Protein AF-A0AA88M796-F1 (afdb_monomer)

InterPro domains:
  IPR031742 Protein of unknown function DUF4730 [PF15873] (15-57)
  IPR031742 Protein of unknown function DUF4730 [PTHR36878] (16-62)

Organism: Tachysurus vachellii (NCBI:txid175792)

Structure (mmCIF, N/CA/C/O backbone):
data_AF-A0AA88M796-F1
#
_entry.id   AF-A0AA88M796-F1
#
loop_
_atom_site.group_PDB
_atom_site.id
_atom_site.type_symbol
_atom_site.label_atom_id
_atom_site.label_alt_id
_atom_site.label_comp_id
_atom_site.label_asym_id
_atom_site.label_entity_id
_atom_site.label_seq_id
_atom_site.pdbx_PDB_ins_code
_atom_site.Cartn_x
_atom_site.Cartn_y
_atom_site.Cartn_z
_atom_site.occupancy
_atom_site.B_iso_or_equiv
_atom_site.auth_seq_id
_atom_site.auth_comp_id
_atom_site.auth_asym_id
_atom_site.auth_atom_id
_atom_site.pdbx_PDB_model_num
ATOM 1 N N . MET A 1 1 ? -9.491 13.576 15.347 1.00 46.94 1 MET A N 1
ATOM 2 C CA . MET A 1 1 ? -8.333 14.355 14.853 1.00 46.94 1 MET A CA 1
ATOM 3 C C . MET A 1 1 ? -7.175 13.468 14.372 1.00 46.94 1 MET A C 1
ATOM 5 O O . MET A 1 1 ? -6.691 13.732 13.287 1.00 46.94 1 MET A O 1
ATOM 9 N N . ALA A 1 2 ? -6.817 12.357 15.039 1.00 45.81 2 ALA A N 1
ATOM 10 C CA . ALA A 1 2 ? -5.762 11.434 14.560 1.00 45.81 2 ALA A CA 1
ATOM 11 C C . ALA A 1 2 ? -6.037 10.742 13.199 1.00 45.81 2 ALA A C 1
ATOM 13 O O . ALA A 1 2 ? -5.116 10.492 12.429 1.00 45.81 2 ALA A O 1
ATOM 14 N N . CYS A 1 3 ? -7.309 10.475 12.871 1.00 47.44 3 CYS A N 1
ATOM 15 C CA . CYS A 1 3 ? -7.694 9.822 11.612 1.00 47.44 3 CYS A CA 1
ATOM 16 C C . CYS A 1 3 ? -7.386 10.700 10.382 1.00 47.44 3 CYS A C 1
ATOM 18 O O . CYS A 1 3 ? -6.882 10.209 9.380 1.00 47.44 3 CYS A O 1
ATOM 20 N N . LEU A 1 4 ? -7.596 12.021 10.497 1.00 49.28 4 LEU A N 1
ATOM 21 C CA . LEU A 1 4 ? -7.333 12.988 9.425 1.00 49.28 4 LEU A CA 1
ATOM 22 C C . LEU A 1 4 ? -5.830 13.269 9.242 1.00 49.28 4 LEU A C 1
ATOM 24 O O . LEU A 1 4 ? -5.417 13.625 8.150 1.00 49.28 4 LEU A O 1
ATOM 28 N N . GLN A 1 5 ? -5.003 13.069 10.278 1.00 52.94 5 GLN A N 1
ATOM 29 C CA . GLN A 1 5 ? -3.543 13.240 10.204 1.00 52.94 5 GLN A CA 1
ATOM 30 C C . GLN A 1 5 ? -2.803 12.032 9.604 1.00 52.94 5 GLN A C 1
ATOM 32 O O . GLN A 1 5 ? -1.672 12.186 9.155 1.00 52.94 5 GLN A O 1
ATOM 37 N N . THR A 1 6 ? -3.425 10.848 9.537 1.00 54.84 6 THR A N 1
ATOM 38 C CA . THR A 1 6 ? -2.844 9.700 8.811 1.00 54.84 6 THR A CA 1
ATOM 39 C C . THR A 1 6 ? -2.969 9.864 7.294 1.00 54.84 6 THR A C 1
ATOM 41 O O . THR A 1 6 ? -2.071 9.449 6.571 1.00 54.84 6 THR A O 1
ATOM 44 N N . PHE A 1 7 ? -4.027 10.520 6.799 1.00 56.97 7 PHE A N 1
ATOM 45 C CA . PHE A 1 7 ? -4.207 10.801 5.367 1.00 56.97 7 PHE A CA 1
ATOM 46 C C . PHE A 1 7 ? -3.005 11.492 4.709 1.00 56.97 7 PHE A C 1
ATOM 48 O O . PHE A 1 7 ? -2.505 10.952 3.725 1.00 56.97 7 PHE A O 1
ATOM 55 N N . PRO A 1 8 ? -2.494 12.628 5.224 1.00 61.25 8 PRO A N 1
ATOM 56 C CA . PRO A 1 8 ? -1.335 13.278 4.627 1.00 61.25 8 PRO A CA 1
ATOM 57 C C . PRO A 1 8 ? -0.069 12.429 4.760 1.00 61.25 8 PRO A C 1
ATOM 59 O O . PRO A 1 8 ? 0.763 12.480 3.868 1.00 61.25 8 PRO A O 1
ATOM 62 N N . GLY A 1 9 ? 0.069 11.613 5.812 1.00 67.38 9 GLY A N 1
ATOM 63 C CA . GLY A 1 9 ? 1.219 10.720 5.990 1.00 67.38 9 GLY A CA 1
ATOM 64 C C . GLY A 1 9 ? 1.235 9.550 5.004 1.00 67.38 9 GLY A C 1
ATOM 65 O O . GLY A 1 9 ? 2.266 9.272 4.404 1.00 67.38 9 GLY A O 1
ATOM 66 N N . VAL A 1 10 ? 0.091 8.896 4.787 1.00 69.38 10 VAL A N 1
ATOM 67 C CA . VAL A 1 10 ? -0.049 7.803 3.810 1.00 69.38 10 VAL A CA 1
ATOM 68 C C . VAL A 1 10 ? 0.045 8.344 2.389 1.00 69.38 10 VAL A C 1
ATOM 70 O O . VAL A 1 10 ? 0.732 7.758 1.562 1.00 69.38 10 VAL A O 1
ATOM 73 N N . PHE A 1 11 ? -0.576 9.492 2.111 1.00 69.19 11 PHE A N 1
ATOM 74 C CA . PHE A 1 11 ? -0.460 10.153 0.815 1.00 69.19 11 PHE A CA 1
ATOM 75 C C . PHE A 1 11 ? 0.981 10.597 0.538 1.00 69.19 11 PHE A C 1
ATOM 77 O O . PHE A 1 11 ? 1.497 10.338 -0.543 1.00 69.19 11 PHE A O 1
ATOM 84 N N . ALA A 1 12 ? 1.672 11.172 1.527 1.00 73.06 12 ALA A N 1
ATOM 85 C CA . ALA A 1 12 ? 3.088 11.505 1.411 1.00 73.06 12 ALA A CA 1
ATOM 86 C C . ALA A 1 12 ? 3.958 10.255 1.233 1.00 73.06 12 ALA A C 1
ATOM 88 O O . ALA A 1 12 ? 4.842 10.272 0.389 1.00 73.06 12 ALA A O 1
ATOM 89 N N . ALA A 1 13 ? 3.700 9.161 1.955 1.00 75.00 13 ALA A N 1
ATOM 90 C CA . ALA A 1 13 ? 4.433 7.905 1.789 1.00 75.00 13 ALA A CA 1
ATOM 91 C C . ALA A 1 13 ? 4.211 7.286 0.401 1.00 75.00 13 ALA A C 1
ATOM 93 O O . ALA A 1 13 ? 5.167 6.831 -0.216 1.00 75.00 13 ALA A O 1
ATOM 94 N N . LEU A 1 14 ? 2.981 7.321 -0.118 1.00 72.50 14 LEU A N 1
ATOM 95 C CA . LEU A 1 14 ? 2.647 6.876 -1.471 1.00 72.50 14 LEU A CA 1
ATOM 96 C C . LEU A 1 14 ? 3.295 7.769 -2.538 1.00 72.50 14 LEU A C 1
ATOM 98 O O . LEU A 1 14 ? 3.855 7.251 -3.498 1.00 72.50 14 LEU A O 1
ATOM 102 N N . CYS A 1 15 ? 3.278 9.093 -2.362 1.00 73.38 15 CYS A N 1
ATOM 103 C CA . CYS A 1 15 ? 3.972 10.028 -3.249 1.00 73.38 15 CYS A CA 1
ATOM 104 C C . CYS A 1 15 ? 5.492 9.850 -3.198 1.00 73.38 15 CYS A C 1
ATOM 106 O O . CYS A 1 15 ? 6.127 9.875 -4.243 1.00 73.38 15 CYS A O 1
ATOM 108 N N . LEU A 1 16 ? 6.080 9.647 -2.017 1.00 76.12 16 LEU A N 1
ATOM 109 C CA . LEU A 1 16 ? 7.512 9.383 -1.857 1.00 76.12 16 LEU A CA 1
ATOM 110 C C . LEU A 1 16 ? 7.902 8.039 -2.471 1.00 76.12 16 LEU A C 1
ATOM 112 O O . LEU A 1 16 ? 8.908 7.972 -3.165 1.00 76.12 16 LEU A O 1
ATOM 116 N N . LEU A 1 17 ? 7.089 6.995 -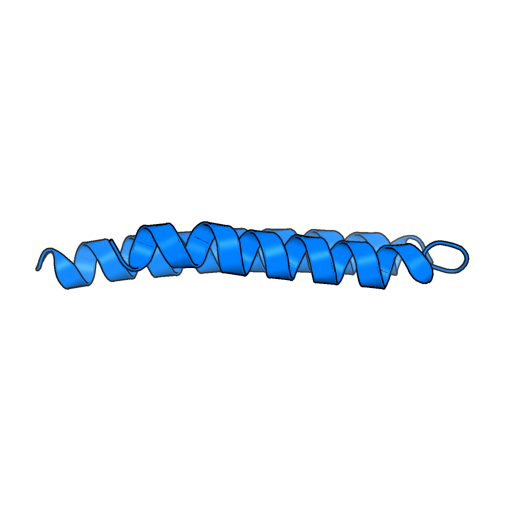2.281 1.00 74.19 17 LEU A N 1
ATOM 117 C CA . LEU A 1 17 ? 7.276 5.701 -2.934 1.00 74.19 17 LEU A CA 1
ATOM 118 C C . LEU A 1 17 ? 7.232 5.871 -4.457 1.00 74.19 17 LEU A C 1
ATOM 120 O O . LEU A 1 17 ? 8.152 5.448 -5.144 1.00 74.19 17 LEU A O 1
ATOM 124 N N . PHE A 1 18 ? 6.220 6.565 -4.978 1.00 70.88 18 PHE A N 1
ATOM 125 C CA . PHE A 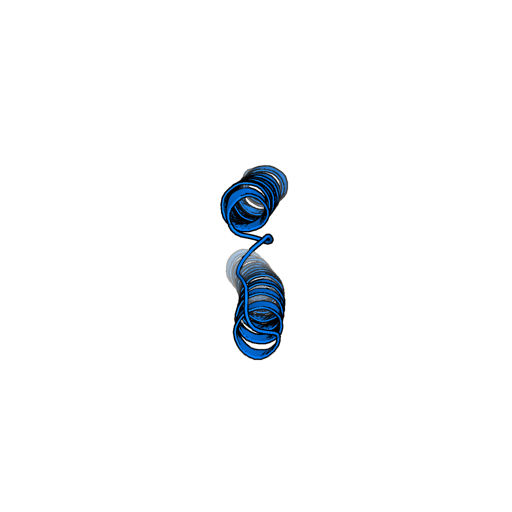1 18 ? 6.085 6.841 -6.408 1.00 70.88 18 PHE A CA 1
ATOM 126 C C . PHE A 1 18 ? 7.254 7.667 -6.962 1.00 70.88 18 PHE A C 1
ATOM 128 O O . PHE A 1 18 ? 7.784 7.334 -8.013 1.00 70.88 18 PHE A O 1
ATOM 135 N N . LEU A 1 19 ? 7.717 8.693 -6.244 1.00 73.00 19 LEU A N 1
ATOM 136 C CA . LEU A 1 19 ? 8.886 9.498 -6.622 1.00 73.00 19 LEU A CA 1
ATOM 137 C C . LEU A 1 19 ? 10.192 8.687 -6.579 1.00 73.00 19 LEU A C 1
ATOM 139 O O . LEU A 1 19 ? 11.024 8.833 -7.472 1.00 73.00 19 LEU A O 1
ATOM 143 N N . CYS A 1 20 ? 10.359 7.790 -5.603 1.00 69.31 20 CYS A N 1
ATOM 144 C CA . CYS A 1 20 ? 11.484 6.852 -5.562 1.00 69.31 20 CYS A CA 1
ATOM 145 C C . CYS A 1 20 ? 11.444 5.841 -6.717 1.00 69.31 20 CYS A C 1
ATOM 147 O O . CYS A 1 20 ? 12.500 5.482 -7.229 1.00 69.31 20 CYS A O 1
ATOM 149 N N . PHE A 1 21 ? 10.254 5.406 -7.141 1.00 64.38 21 PHE A N 1
ATOM 150 C CA . PHE A 1 21 ? 10.054 4.526 -8.300 1.00 64.38 21 PHE A CA 1
ATOM 151 C C . PHE A 1 21 ? 10.047 5.267 -9.649 1.00 64.38 21 PHE A C 1
ATOM 153 O O . PHE A 1 21 ? 10.245 4.638 -10.684 1.00 64.38 21 PHE A O 1
ATOM 160 N N . LEU A 1 22 ? 9.920 6.595 -9.662 1.00 62.22 22 LEU A N 1
ATOM 161 C CA . LEU A 1 22 ? 10.133 7.412 -10.859 1.00 62.22 22 LEU A CA 1
ATOM 162 C C . LEU A 1 22 ? 11.618 7.521 -11.237 1.00 62.22 22 LEU A C 1
ATOM 164 O O . LEU A 1 22 ? 11.927 7.643 -12.414 1.00 62.22 22 LEU A O 1
ATOM 168 N N . GLN A 1 23 ? 12.554 7.433 -10.286 1.00 58.31 23 GLN A N 1
ATOM 169 C CA . GLN A 1 23 ? 13.993 7.380 -10.600 1.00 58.31 23 GLN A CA 1
ATOM 170 C C . GLN A 1 23 ? 14.407 6.178 -11.482 1.00 58.31 23 GLN A C 1
ATOM 172 O O . GLN A 1 23 ? 15.246 6.369 -12.359 1.00 58.31 23 GLN A O 1
ATOM 177 N N . PRO A 1 24 ? 13.857 4.960 -11.301 1.00 58.31 24 PRO A N 1
ATOM 178 C CA . PRO A 1 24 ? 14.099 3.825 -12.197 1.00 58.31 24 PRO A CA 1
ATOM 179 C C . PRO A 1 24 ? 13.193 3.763 -13.446 1.00 58.31 24 PRO A C 1
ATOM 181 O O . PRO A 1 24 ? 13.261 2.774 -14.176 1.00 58.31 24 PRO A O 1
ATOM 184 N N . VAL A 1 25 ? 12.371 4.783 -13.737 1.00 57.28 25 VAL A N 1
ATOM 185 C CA . VAL A 1 25 ? 11.389 4.739 -14.848 1.00 57.28 25 VAL A CA 1
ATOM 186 C C . VAL A 1 25 ? 12.023 4.609 -16.241 1.00 57.28 25 VAL A C 1
ATOM 188 O O . VAL A 1 25 ? 11.366 4.159 -17.174 1.00 57.28 25 VAL A O 1
ATOM 191 N N . GLU A 1 26 ? 13.313 4.915 -16.376 1.00 57.91 26 GLU A N 1
ATOM 192 C CA . GLU A 1 26 ? 14.074 4.765 -17.625 1.00 57.91 26 GLU A CA 1
ATOM 193 C C . GLU A 1 26 ? 14.300 3.291 -18.039 1.00 57.91 26 GLU A C 1
ATOM 195 O O . GLU A 1 26 ? 14.770 3.032 -19.144 1.00 57.91 26 GLU A O 1
ATOM 200 N N . ALA A 1 27 ? 13.970 2.311 -17.183 1.00 66.94 27 ALA A N 1
ATOM 201 C CA . ALA A 1 27 ? 14.155 0.878 -17.463 1.00 66.94 27 ALA A CA 1
ATOM 202 C C . ALA A 1 27 ? 12.957 -0.003 -17.061 1.00 66.94 27 ALA A C 1
ATOM 204 O O . ALA A 1 27 ? 13.097 -1.221 -16.933 1.00 66.94 27 ALA A O 1
ATOM 205 N N . TYR A 1 28 ? 11.788 0.594 -16.823 1.00 61.59 28 TYR A N 1
ATOM 206 C CA . TYR A 1 28 ? 10.632 -0.138 -16.321 1.00 61.59 28 TYR A CA 1
ATOM 207 C C . TYR A 1 28 ? 9.829 -0.745 -17.474 1.00 61.59 28 TYR A C 1
ATOM 209 O O . TYR A 1 28 ? 9.248 -0.027 -18.289 1.00 61.59 28 TYR A O 1
ATOM 217 N N . ASP A 1 29 ? 9.806 -2.075 -17.551 1.00 73.62 29 ASP A N 1
ATOM 218 C CA . ASP A 1 29 ? 8.960 -2.790 -18.503 1.00 73.62 29 ASP A CA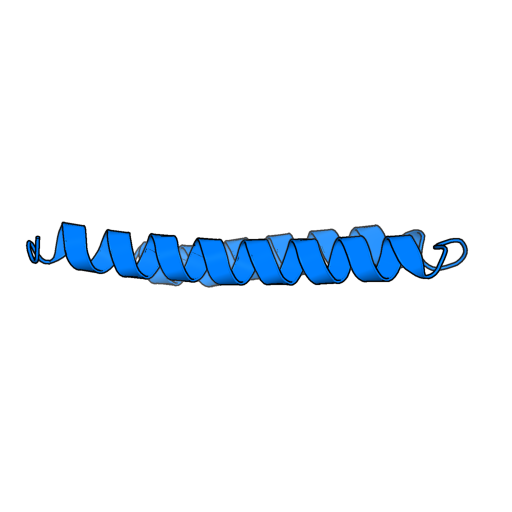 1
ATOM 219 C C . ASP A 1 29 ? 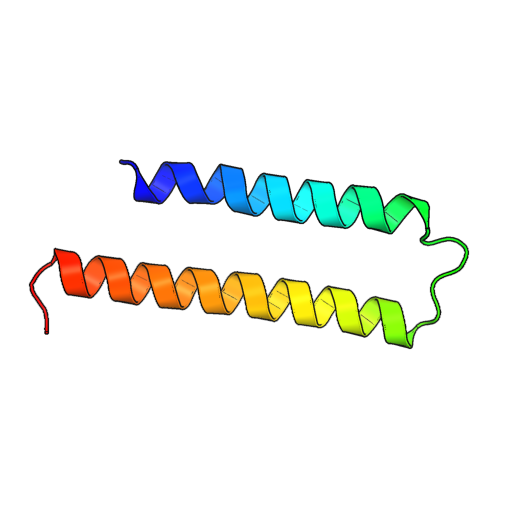7.479 -2.512 -18.186 1.00 73.62 29 ASP A C 1
ATOM 221 O O . ASP A 1 29 ? 7.088 -2.356 -17.024 1.00 73.62 29 ASP A O 1
ATOM 225 N N . GLY A 1 30 ? 6.629 -2.432 -19.211 1.00 68.62 30 GLY A N 1
ATOM 226 C CA . GLY A 1 30 ? 5.251 -1.942 -19.078 1.00 68.62 30 GLY A CA 1
ATOM 227 C C . GLY A 1 30 ? 4.406 -2.726 -18.064 1.00 68.62 30 GLY A C 1
ATOM 228 O O . GLY A 1 30 ? 3.481 -2.173 -17.470 1.00 68.62 30 GLY A O 1
ATOM 229 N N . GLY A 1 31 ? 4.742 -3.996 -17.818 1.00 73.19 31 GLY A N 1
ATOM 230 C CA . GLY A 1 31 ? 4.081 -4.830 -16.810 1.00 73.19 31 GLY A CA 1
ATOM 231 C C . GLY A 1 31 ? 4.366 -4.403 -15.370 1.00 73.19 31 GLY A C 1
ATOM 232 O O . GLY A 1 31 ? 3.483 -4.472 -14.514 1.00 73.19 31 GLY A O 1
ATOM 233 N N . ASP A 1 32 ? 5.564 -3.902 -15.107 1.00 76.38 32 ASP A N 1
ATOM 234 C CA . ASP A 1 32 ? 5.977 -3.481 -13.776 1.00 76.38 32 ASP A CA 1
ATOM 235 C C . ASP A 1 32 ? 5.256 -2.146 -13.439 1.00 76.38 32 ASP A C 1
ATOM 237 O O . ASP A 1 32 ? 4.719 -1.964 -12.341 1.00 76.38 32 ASP A O 1
ATOM 241 N N . ALA A 1 33 ? 5.070 -1.255 -14.435 1.00 77.06 33 ALA A N 1
ATOM 242 C CA . ALA A 1 33 ? 4.305 0.003 -14.300 1.00 77.06 33 ALA A CA 1
ATOM 243 C C . ALA A 1 33 ? 2.873 -0.258 -13.834 1.00 77.06 33 ALA A C 1
ATOM 245 O O . ALA A 1 33 ? 2.347 0.410 -12.937 1.00 77.06 33 ALA A O 1
ATOM 246 N N . VAL A 1 34 ? 2.260 -1.280 -14.426 1.00 81.12 34 VAL A N 1
ATOM 247 C CA . VAL A 1 34 ? 0.910 -1.720 -14.085 1.00 81.12 34 VAL A CA 1
ATOM 248 C C . VAL A 1 34 ? 0.874 -2.350 -12.692 1.00 81.12 34 VAL A C 1
ATOM 250 O O . VAL A 1 34 ? -0.069 -2.087 -11.945 1.00 81.12 34 VAL A O 1
ATOM 253 N N . ALA A 1 35 ? 1.892 -3.122 -12.299 1.00 83.56 35 ALA A N 1
ATOM 254 C CA . ALA A 1 35 ? 1.969 -3.722 -10.967 1.00 83.56 35 ALA A CA 1
ATOM 255 C C . ALA A 1 35 ? 2.034 -2.661 -9.856 1.00 83.56 35 ALA A C 1
ATOM 257 O O . ALA A 1 35 ? 1.291 -2.760 -8.873 1.00 83.56 35 ALA A O 1
ATOM 258 N N . LEU A 1 36 ? 2.838 -1.606 -10.031 1.00 78.00 36 LEU A N 1
ATOM 259 C CA . LEU A 1 36 ? 2.874 -0.485 -9.086 1.00 78.00 36 LEU A CA 1
ATOM 260 C C . LEU A 1 36 ? 1.560 0.281 -9.051 1.00 78.00 36 LEU A C 1
ATOM 262 O O . LEU A 1 36 ? 1.068 0.581 -7.964 1.00 78.00 36 LEU A O 1
ATOM 266 N N . LEU A 1 37 ? 0.969 0.567 -10.213 1.00 80.62 37 LEU A N 1
ATOM 267 C CA . LEU A 1 37 ? -0.304 1.279 -10.288 1.00 80.62 37 LEU A CA 1
ATOM 268 C C . LEU A 1 37 ? -1.413 0.510 -9.553 1.00 80.62 37 LEU A C 1
ATOM 270 O O . LEU A 1 37 ? -2.163 1.090 -8.765 1.00 80.62 37 LEU A O 1
ATOM 274 N N . LEU A 1 38 ? -1.485 -0.807 -9.765 1.00 82.50 38 LEU A N 1
ATOM 275 C CA . LEU A 1 38 ? -2.440 -1.679 -9.086 1.00 82.50 38 LEU A CA 1
ATOM 276 C C . LEU A 1 38 ? -2.154 -1.776 -7.585 1.00 82.50 38 LEU A C 1
ATOM 278 O O . LEU A 1 38 ? -3.084 -1.662 -6.787 1.00 82.50 38 LEU A O 1
ATOM 282 N N . GLY A 1 39 ? -0.892 -1.921 -7.179 1.00 81.94 39 GLY A N 1
ATOM 283 C CA . GLY A 1 39 ? -0.506 -1.924 -5.765 1.00 81.94 39 GLY A CA 1
ATOM 284 C C . GLY A 1 39 ? -0.885 -0.619 -5.059 1.00 81.94 39 GLY A C 1
ATOM 285 O O . GLY A 1 39 ? -1.420 -0.634 -3.945 1.00 81.94 39 GLY A O 1
ATOM 286 N N . MET A 1 40 ? -0.699 0.515 -5.732 1.00 76.44 40 MET A N 1
ATOM 287 C CA . MET A 1 40 ? -1.091 1.831 -5.233 1.00 76.44 40 MET A CA 1
ATOM 288 C C . MET A 1 40 ? -2.617 1.951 -5.108 1.00 76.44 40 MET A C 1
ATOM 290 O O . MET A 1 40 ? -3.129 2.381 -4.075 1.00 76.44 40 MET A O 1
ATOM 294 N N . ALA A 1 41 ? -3.367 1.503 -6.117 1.00 82.75 41 ALA A N 1
ATOM 295 C CA . ALA A 1 41 ? -4.827 1.512 -6.076 1.00 82.75 41 ALA A CA 1
ATOM 296 C C . ALA A 1 41 ? -5.377 0.625 -4.943 1.00 82.75 41 ALA A C 1
ATOM 298 O O . ALA A 1 41 ? -6.241 1.056 -4.178 1.00 82.75 41 ALA A O 1
ATOM 299 N N . VAL A 1 42 ? -4.846 -0.592 -4.78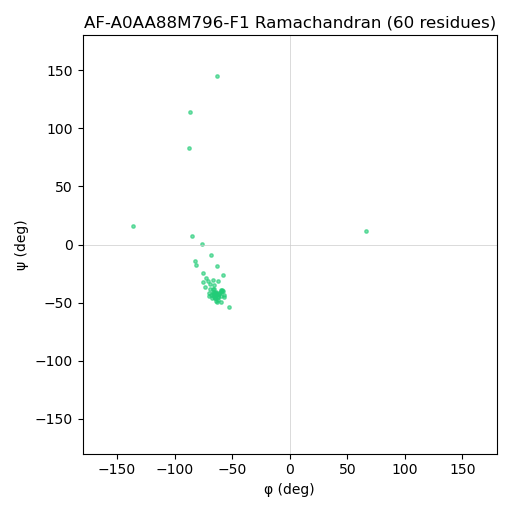3 1.00 84.50 42 VAL A N 1
ATOM 300 C CA . VAL A 1 42 ? -5.281 -1.538 -3.742 1.00 84.50 42 VAL A CA 1
ATOM 301 C C . VAL A 1 42 ? -4.940 -1.027 -2.343 1.00 84.50 42 VAL A C 1
ATOM 303 O O . VAL A 1 42 ? -5.776 -1.125 -1.446 1.00 84.50 42 VAL A O 1
ATOM 306 N N . THR A 1 43 ? -3.757 -0.442 -2.140 1.00 78.81 43 THR A N 1
ATOM 307 C CA . THR A 1 43 ? -3.381 0.139 -0.839 1.00 78.81 43 THR A CA 1
ATOM 308 C C . THR A 1 43 ? -4.269 1.323 -0.465 1.00 78.81 43 THR A C 1
ATOM 310 O O . THR A 1 43 ? -4.730 1.385 0.675 1.00 78.81 43 THR A O 1
ATOM 313 N N . VAL A 1 44 ? -4.598 2.207 -1.412 1.00 78.62 44 VAL A N 1
ATOM 314 C CA . VAL A 1 44 ? -5.531 3.326 -1.184 1.00 78.62 44 VAL A CA 1
ATOM 315 C C . VAL A 1 44 ? -6.934 2.823 -0.839 1.00 78.62 44 VAL A C 1
ATOM 317 O O . VAL A 1 44 ? -7.518 3.252 0.160 1.00 78.62 44 VAL A O 1
ATOM 320 N N . VAL A 1 45 ? -7.478 1.891 -1.627 1.00 82.69 45 VAL A N 1
ATOM 321 C CA . VAL A 1 45 ? -8.828 1.347 -1.405 1.00 82.69 45 VAL A CA 1
ATOM 322 C C . VAL A 1 45 ? -8.899 0.570 -0.089 1.00 82.69 45 VAL A C 1
ATOM 324 O O . VAL A 1 45 ? -9.816 0.792 0.704 1.00 82.69 45 VAL A O 1
ATOM 327 N N . GLY A 1 46 ? -7.916 -0.292 0.184 1.00 82.31 46 GLY A N 1
ATOM 328 C CA . GLY A 1 46 ? -7.821 -1.057 1.427 1.00 82.31 46 GLY A CA 1
ATOM 329 C C . GLY A 1 46 ? -7.691 -0.152 2.649 1.00 82.31 46 GLY A C 1
ATOM 330 O O . GLY A 1 46 ? -8.378 -0.359 3.649 1.00 82.31 46 GLY A O 1
ATOM 331 N N . PHE A 1 47 ? -6.894 0.912 2.552 1.00 78.19 47 PHE A N 1
ATOM 332 C CA . PHE A 1 47 ? -6.773 1.898 3.618 1.00 78.19 47 PHE A CA 1
ATOM 333 C C . PHE A 1 47 ? -8.101 2.631 3.873 1.00 78.19 47 PHE A C 1
ATOM 335 O O . PHE A 1 47 ? -8.567 2.670 5.013 1.00 78.19 47 PHE A O 1
ATOM 342 N N . CYS A 1 48 ? -8.774 3.126 2.829 1.00 79.19 48 CYS A N 1
ATOM 343 C CA . CYS A 1 48 ? -10.099 3.745 2.952 1.00 79.19 48 CYS A CA 1
ATOM 344 C C . CYS A 1 48 ? -11.144 2.795 3.562 1.00 79.19 48 CYS A C 1
ATO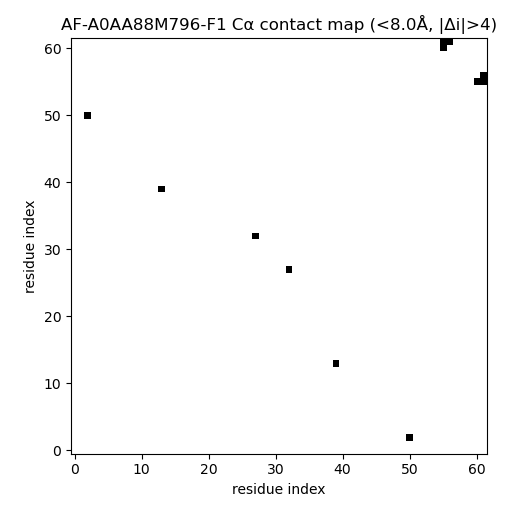M 346 O O . CYS A 1 48 ? -11.939 3.213 4.409 1.00 79.19 48 CYS A O 1
ATOM 348 N N . ALA A 1 49 ? -11.128 1.513 3.189 1.00 79.75 49 ALA A N 1
ATOM 349 C CA . ALA A 1 49 ? -12.018 0.503 3.759 1.00 79.75 49 ALA A CA 1
ATOM 350 C C . ALA A 1 49 ? -11.734 0.268 5.253 1.00 79.75 49 ALA A C 1
ATOM 352 O O . ALA A 1 49 ? -12.660 0.287 6.071 1.00 79.75 49 ALA A O 1
ATOM 353 N N . CYS A 1 50 ? -10.460 0.127 5.628 1.00 79.25 50 CYS A N 1
ATOM 354 C CA . CYS A 1 50 ? -10.030 0.003 7.021 1.00 79.25 50 CYS A CA 1
ATOM 355 C C . CYS A 1 50 ? -10.441 1.222 7.856 1.00 79.25 50 CYS A C 1
ATOM 357 O O . CYS A 1 50 ? -10.890 1.062 8.990 1.00 79.25 50 CYS A O 1
ATOM 359 N N . LEU A 1 51 ? -10.356 2.431 7.296 1.00 73.38 51 LEU A N 1
ATOM 360 C CA . LEU A 1 51 ? -10.807 3.653 7.961 1.00 73.38 51 LEU A CA 1
ATOM 361 C C . LEU A 1 51 ? -12.325 3.712 8.130 1.00 73.38 51 LEU A C 1
ATOM 363 O O . LEU A 1 51 ? -12.809 4.071 9.205 1.00 73.38 51 LEU A O 1
ATOM 367 N N . GLY A 1 52 ? -13.079 3.334 7.098 1.00 78.94 52 GLY A N 1
ATOM 368 C CA . GLY A 1 52 ? -14.533 3.228 7.181 1.00 78.94 52 GLY A CA 1
ATOM 369 C C . GLY A 1 52 ? -14.959 2.224 8.252 1.00 78.94 52 GLY A C 1
ATOM 370 O O . GLY A 1 52 ? -15.877 2.495 9.030 1.00 78.94 52 GLY A O 1
ATOM 371 N N . TRP A 1 53 ? -14.253 1.096 8.354 1.00 79.00 53 TRP A N 1
ATOM 372 C CA . TRP A 1 53 ? -14.481 0.118 9.413 1.00 79.00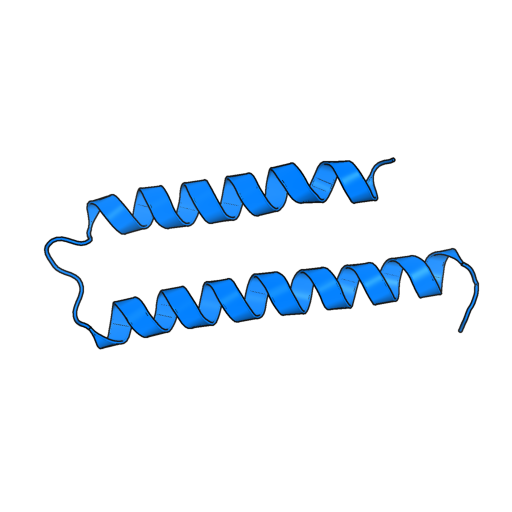 53 TRP A CA 1
ATOM 373 C C . TRP A 1 53 ? -14.087 0.649 10.792 1.00 79.00 53 TRP A C 1
ATOM 375 O O . TRP A 1 53 ? -14.875 0.536 11.729 1.00 79.00 53 TRP A O 1
ATOM 385 N N . TYR A 1 54 ? -12.919 1.282 10.922 1.00 75.81 54 TYR A N 1
ATOM 386 C CA . TYR A 1 54 ? -12.464 1.889 12.174 1.00 75.81 54 TYR A CA 1
ATOM 387 C C . TYR A 1 54 ? -13.439 2.963 12.671 1.00 75.81 54 TYR A C 1
ATOM 389 O O . TYR A 1 54 ? -13.747 3.012 13.862 1.00 75.81 54 TYR A O 1
ATOM 39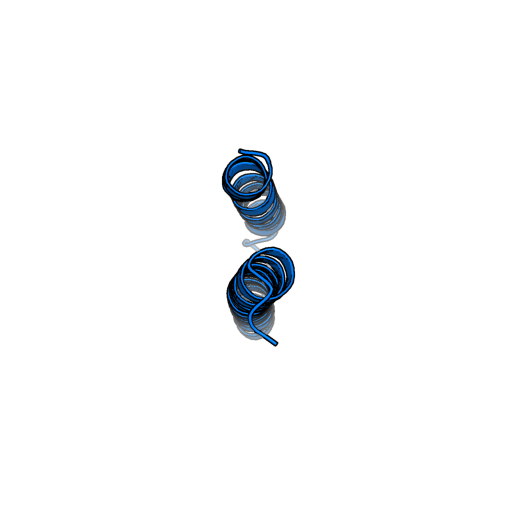7 N N . SER A 1 55 ? -13.987 3.777 11.763 1.00 77.31 55 SER A N 1
ATOM 398 C CA . SER A 1 55 ? -15.025 4.755 12.092 1.00 77.31 55 SER A CA 1
ATOM 399 C C . SER A 1 55 ? -16.291 4.074 12.611 1.00 77.31 55 SER A C 1
ATOM 401 O O . SER A 1 55 ? -16.780 4.467 13.663 1.00 77.31 55 SER A O 1
ATOM 403 N N . ARG A 1 56 ? -16.793 3.023 11.943 1.00 75.81 56 ARG A N 1
ATOM 404 C CA . ARG A 1 56 ? -17.984 2.275 12.402 1.00 75.81 56 ARG A CA 1
ATOM 405 C C . ARG A 1 56 ? -17.762 1.612 13.762 1.00 75.81 56 ARG A C 1
ATOM 407 O O . ARG A 1 56 ? -18.589 1.785 14.655 1.00 75.81 56 ARG A O 1
ATOM 414 N N . ARG A 1 57 ? -16.606 0.957 13.946 1.00 73.25 57 ARG A N 1
ATOM 415 C CA . ARG A 1 57 ? -16.194 0.355 15.225 1.00 73.25 57 ARG A CA 1
ATOM 416 C C . ARG A 1 57 ? -16.163 1.388 16.349 1.00 73.25 57 ARG A C 1
ATOM 418 O O . ARG A 1 57 ? -16.649 1.121 17.441 1.00 73.25 57 ARG A O 1
ATOM 425 N N . ARG A 1 58 ? -15.593 2.571 16.092 1.00 75.12 58 ARG A N 1
ATOM 426 C CA . ARG A 1 58 ? -15.503 3.650 17.086 1.00 75.12 58 ARG A CA 1
ATOM 427 C C . ARG A 1 58 ? -16.859 4.289 17.384 1.00 75.12 58 ARG A C 1
ATOM 429 O O . ARG A 1 58 ? -17.080 4.730 18.505 1.00 75.12 58 ARG A O 1
ATOM 436 N N . SER A 1 59 ? -17.756 4.330 16.406 1.00 77.50 59 SER A N 1
ATOM 437 C CA . SER A 1 59 ? -19.125 4.823 16.568 1.00 77.50 59 SER A CA 1
ATOM 438 C C . SER A 1 59 ? -20.055 3.836 17.285 1.00 77.50 59 SER A C 1
ATOM 440 O O . SER A 1 59 ? -21.230 4.147 17.440 1.00 77.50 59 SER A O 1
ATOM 442 N N . GLY A 1 60 ? -19.569 2.658 17.699 1.00 65.06 60 GLY A N 1
ATOM 443 C CA . GLY A 1 60 ? -20.395 1.632 18.342 1.00 65.06 60 GLY A CA 1
ATOM 444 C C . GLY A 1 60 ? -21.462 1.029 17.422 1.00 65.06 60 GLY A C 1
ATOM 445 O O . GLY A 1 60 ? -22.335 0.318 17.903 1.00 65.06 60 GLY A O 1
ATOM 446 N N . GLN A 1 61 ? -21.393 1.298 16.114 1.00 61.88 61 GLN A N 1
ATOM 447 C CA . GLN A 1 61 ? -22.250 0.673 15.111 1.00 61.88 61 GLN A CA 1
ATOM 448 C C . GLN A 1 61 ? -21.588 -0.630 14.664 1.00 61.88 61 GLN A C 1
ATOM 450 O O . GLN A 1 61 ? -20.839 -0.649 13.681 1.00 61.88 61 GLN A O 1
ATOM 455 N N . PHE A 1 62 ? -21.812 -1.684 15.444 1.00 57.38 62 PHE A N 1
ATOM 456 C CA . PHE A 1 62 ? -21.624 -3.066 15.013 1.00 57.38 62 PHE A CA 1
ATOM 457 C C . PHE A 1 62 ? -22.977 -3.667 14.663 1.00 57.38 62 PHE A C 1
ATOM 459 O O . PHE A 1 62 ? -23.927 -3.429 15.440 1.00 57.38 62 PHE A O 1
#

pLDDT: mean 70.57, std 10.18, range [45.81, 84.5]

Radius of gyration: 15.29 Å; Cα contacts (8 Å, |Δi|>4): 6; chains: 1; bounding box: 36×19×37 Å

Foldseek 3Di:
DVLVVVVVVVVVVLVVVVVVVVVVVVPDDPVVVVVSVVVSVCVVVVSVVVSVVVVCVVVVND

Solvent-accessible surf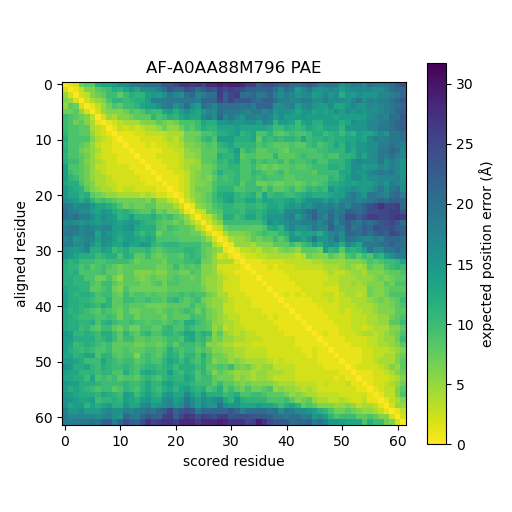ace area (backbone atoms only — not comparable to full-atom values): 3590 Å² total; per-residue (Å²): 115,72,74,69,60,46,52,60,51,54,50,47,49,51,51,49,51,50,56,60,54,54,72,57,51,92,73,58,55,74,68,57,56,50,52,52,52,49,52,52,50,49,51,52,52,51,49,53,50,51,48,55,48,52,49,32,58,73,68,68,60,123

Mean predicted aligned error: 9.73 Å

Secondary structure (DSSP, 8-state):
-HHHHHHHHHHHHHHHHHHHHHTTGGG--HHHHHHHHHHHHHHHHHHHHHHHHHHHHHTT--

Sequence (62 aa):
MACLQTFPGVFAALCLLFLCFLQPVEAYDGGDAVALLLGMAVTVVGFCACLGWYSRRRSGQF